Protein AF-A0A2V3W9K3-F1 (afdb_monomer_lite)

Sequence (77 aa):
MKLHYFIMGALLLAILTACEQKPTTATDKVVDKVNDALDRRPNEKVRDAAEDVSDAVKDASKEIQKGVEAVTEEMKK

Radius of gyration: 21.95 Å; chains: 1; bounding box: 43×47×56 Å

Foldseek 3Di:
DVVVVVVVVVVVVVVVVVPPPDPQDPVNVVVQVVCLVVVNDVPNVVVVVVVVVVVVVVVVVVVVVVVVVVVVVVVVD

Secondary structure (DSSP, 8-state):
-HHHHHHHHHHHHHHHHTT------HHHHHHHHHHHHTT-STTHHHHHHHHHHHHHHHHHHHHHHHHHHHHHHHHH-

pLDDT: mean 75.34, std 10.23, range [52.28, 90.69]

Structure (mmCIF, N/CA/C/O backbone):
data_AF-A0A2V3W9K3-F1
#
_entry.id   AF-A0A2V3W9K3-F1
#
loop_
_atom_site.group_PDB
_atom_site.id
_atom_site.type_symbol
_atom_site.label_atom_id
_atom_site.label_alt_id
_atom_site.label_comp_id
_atom_site.label_asym_id
_atom_site.label_entity_id
_atom_site.label_seq_id
_atom_site.pdbx_PDB_ins_code
_atom_site.Cartn_x
_atom_site.Cartn_y
_atom_site.Cartn_z
_atom_site.occupancy
_atom_site.B_iso_or_equiv
_atom_site.auth_seq_id
_atom_site.auth_comp_id
_atom_site.auth_asym_id
_atom_site.auth_atom_id
_atom_site.pdbx_PDB_model_num
ATOM 1 N N . MET A 1 1 ? -9.720 -32.000 -25.792 1.00 59.59 1 MET A N 1
ATOM 2 C CA . MET A 1 1 ? -9.989 -31.465 -24.434 1.00 59.59 1 MET A CA 1
ATOM 3 C C . MET A 1 1 ? -8.754 -31.479 -23.531 1.00 59.59 1 MET A C 1
ATOM 5 O O . MET A 1 1 ? -8.377 -30.419 -23.064 1.00 59.59 1 MET A O 1
ATOM 9 N N . LYS A 1 2 ? -8.061 -32.614 -23.339 1.00 57.50 2 LYS A N 1
ATOM 10 C CA . LYS A 1 2 ? -6.871 -32.723 -22.456 1.00 57.50 2 LYS A CA 1
ATOM 11 C C . LYS A 1 2 ? -5.692 -31.801 -22.818 1.00 57.50 2 LYS A C 1
ATOM 13 O O . LYS A 1 2 ? -5.053 -31.269 -21.922 1.00 57.50 2 LYS A O 1
ATOM 18 N N . LEU A 1 3 ? -5.461 -31.547 -24.110 1.00 72.75 3 LEU A N 1
ATOM 19 C CA . LEU A 1 3 ? -4.397 -30.644 -24.571 1.00 72.75 3 LEU A CA 1
ATOM 20 C C . LEU A 1 3 ? -4.690 -29.165 -24.257 1.00 72.75 3 LEU A C 1
ATOM 22 O O . LEU A 1 3 ? -3.782 -28.421 -23.906 1.00 72.75 3 LEU A O 1
ATOM 26 N N . HIS A 1 4 ? -5.959 -28.745 -24.309 1.00 71.12 4 HIS A N 1
ATOM 27 C CA . HIS A 1 4 ? -6.347 -27.370 -23.973 1.00 71.12 4 HIS A CA 1
ATOM 28 C C . HIS A 1 4 ? -6.210 -27.084 -22.475 1.00 71.12 4 HIS A C 1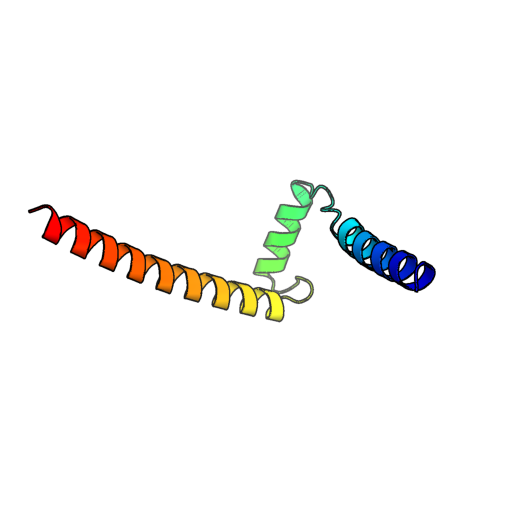
ATOM 30 O O . HIS A 1 4 ? -5.776 -25.997 -22.112 1.00 71.12 4 HIS A O 1
ATOM 36 N N . TYR A 1 5 ? -6.495 -28.069 -21.615 1.00 76.00 5 TYR A N 1
ATOM 37 C CA . TYR A 1 5 ? -6.240 -27.950 -20.175 1.00 76.00 5 TYR A CA 1
ATOM 38 C C . TYR A 1 5 ? -4.747 -27.809 -19.863 1.00 76.00 5 TYR A C 1
ATOM 40 O O . TYR A 1 5 ? -4.380 -27.030 -18.989 1.00 76.00 5 TYR A O 1
ATOM 48 N N . PHE A 1 6 ? -3.886 -28.497 -20.618 1.00 76.19 6 PHE A N 1
ATOM 49 C CA . PHE A 1 6 ? -2.434 -28.369 -20.479 1.00 76.19 6 PHE A CA 1
ATOM 50 C C . PHE A 1 6 ? -1.934 -26.970 -20.868 1.00 76.19 6 PHE A C 1
ATOM 52 O O . PHE A 1 6 ? -1.142 -26.374 -20.145 1.00 76.19 6 PHE A O 1
ATOM 59 N N . ILE A 1 7 ? -2.445 -26.418 -21.974 1.00 80.44 7 ILE A N 1
ATOM 60 C CA . ILE A 1 7 ? -2.085 -25.071 -22.446 1.00 80.44 7 ILE A CA 1
ATOM 61 C C . ILE A 1 7 ? -2.584 -23.994 -21.470 1.00 80.44 7 ILE A C 1
ATOM 63 O O . ILE A 1 7 ? -1.833 -23.085 -21.124 1.00 80.44 7 ILE A O 1
ATOM 67 N N . MET A 1 8 ? -3.821 -24.114 -20.977 1.00 76.75 8 MET A N 1
ATOM 68 C CA . MET A 1 8 ? -4.382 -23.168 -20.003 1.00 76.75 8 MET A CA 1
ATOM 69 C C . MET A 1 8 ? -3.654 -23.217 -18.653 1.00 76.75 8 MET A C 1
ATOM 71 O O . MET A 1 8 ? -3.407 -22.172 -18.055 1.00 76.75 8 MET A O 1
ATOM 75 N N . GLY A 1 9 ? -3.251 -24.408 -18.198 1.00 79.25 9 GLY A N 1
ATOM 76 C CA . GLY A 1 9 ? -2.445 -24.561 -16.985 1.00 79.25 9 GLY A CA 1
ATOM 77 C C . GLY A 1 9 ? -1.064 -23.911 -17.108 1.00 79.25 9 GLY A C 1
ATOM 78 O O . GLY A 1 9 ? -0.636 -23.202 -16.201 1.00 79.25 9 GLY A O 1
ATOM 79 N N . ALA A 1 10 ? -0.392 -24.087 -18.250 1.00 75.31 10 ALA A N 1
ATOM 80 C CA . ALA A 1 10 ? 0.918 -23.488 -18.501 1.00 75.31 10 ALA A CA 1
ATOM 81 C C . ALA A 1 10 ? 0.870 -21.950 -18.548 1.00 75.31 10 ALA A C 1
ATOM 83 O O . ALA A 1 10 ? 1.775 -21.294 -18.034 1.00 75.31 10 ALA A O 1
ATOM 84 N N . LEU A 1 11 ? -0.199 -21.370 -19.106 1.00 74.31 11 LEU A N 1
ATOM 85 C CA . LEU A 1 11 ? -0.377 -19.918 -19.156 1.00 74.31 11 LEU A CA 1
ATOM 86 C C . LEU A 1 11 ? -0.568 -19.316 -17.752 1.00 74.31 11 LEU A C 1
ATOM 88 O O . LEU A 1 11 ? 0.040 -18.300 -17.437 1.00 74.31 11 LEU A O 1
ATOM 92 N N . LEU A 1 12 ? -1.348 -19.970 -16.885 1.00 71.25 12 LEU A N 1
ATOM 93 C CA . LEU A 1 12 ? -1.542 -19.556 -15.487 1.00 71.25 12 LEU A CA 1
ATOM 94 C C . LEU A 1 12 ? -0.245 -19.617 -14.664 1.00 71.25 12 LEU A C 1
ATOM 96 O O . LEU A 1 12 ? 0.051 -18.693 -13.908 1.00 71.25 12 LEU A O 1
ATOM 100 N N . LEU A 1 13 ? 0.550 -20.674 -14.840 1.00 66.88 13 LEU A N 1
ATOM 101 C CA . LEU A 1 13 ? 1.853 -20.825 -14.181 1.00 66.88 13 LEU A CA 1
ATOM 102 C C . LEU A 1 13 ? 2.877 -19.781 -14.651 1.00 66.88 13 LEU A C 1
ATOM 104 O O . LEU A 1 13 ? 3.637 -19.272 -13.830 1.00 66.88 13 LEU A O 1
ATOM 108 N N . ALA A 1 14 ? 2.859 -19.408 -15.934 1.00 66.94 14 ALA A N 1
ATOM 109 C CA . ALA A 1 14 ? 3.742 -18.372 -16.472 1.00 66.94 14 ALA A CA 1
ATOM 110 C C . ALA A 1 14 ? 3.462 -16.977 -15.877 1.00 66.94 14 ALA A C 1
ATOM 112 O O . ALA A 1 14 ? 4.391 -16.196 -15.665 1.00 66.94 14 ALA A O 1
ATOM 113 N N . ILE A 1 15 ? 2.197 -16.673 -15.557 1.00 64.38 15 ILE A N 1
ATOM 114 C CA . ILE A 1 15 ? 1.813 -15.404 -14.915 1.00 64.38 15 ILE A CA 1
ATOM 115 C C . ILE A 1 15 ? 2.325 -15.351 -13.465 1.00 64.38 15 ILE A C 1
ATOM 117 O O . ILE A 1 15 ? 2.754 -14.296 -13.007 1.00 64.38 15 ILE A O 1
ATOM 121 N N . LEU A 1 16 ? 2.357 -16.487 -12.758 1.00 61.84 16 LEU A N 1
ATOM 122 C CA . LEU A 1 16 ? 2.880 -16.571 -11.387 1.00 61.84 16 LEU A CA 1
ATOM 123 C C . LEU A 1 16 ? 4.407 -16.409 -11.327 1.00 61.84 16 LEU A C 1
ATOM 125 O O . LEU A 1 16 ? 4.913 -15.754 -10.419 1.00 61.84 16 LEU A O 1
ATOM 129 N N . THR A 1 17 ? 5.150 -16.938 -12.307 1.00 60.19 17 THR A N 1
ATOM 130 C CA . THR A 1 17 ? 6.614 -16.750 -12.388 1.00 60.19 17 THR A CA 1
ATOM 131 C C . THR A 1 17 ? 7.028 -15.322 -12.751 1.00 60.19 17 THR A C 1
ATOM 133 O O . THR A 1 17 ? 8.164 -14.935 -12.508 1.00 60.19 17 THR A O 1
ATOM 136 N N . ALA A 1 18 ? 6.115 -14.507 -13.293 1.00 59.88 18 ALA A N 1
ATOM 137 C CA . ALA A 1 18 ? 6.358 -13.084 -13.534 1.00 59.88 18 ALA A CA 1
ATOM 138 C C . ALA A 1 18 ? 6.259 -12.225 -12.254 1.00 59.88 18 ALA A C 1
ATOM 140 O O . ALA A 1 18 ? 6.622 -11.051 -12.278 1.00 59.88 18 ALA A O 1
ATOM 141 N N . CYS A 1 19 ? 5.829 -12.803 -11.125 1.00 58.75 19 CYS A N 1
ATOM 142 C CA . CYS A 1 19 ? 5.877 -12.182 -9.799 1.00 58.75 19 CYS A CA 1
ATOM 143 C C . CYS A 1 19 ? 7.191 -12.485 -9.056 1.00 58.75 19 CYS A C 1
ATOM 145 O O . CYS A 1 19 ? 7.203 -12.639 -7.835 1.00 58.75 19 CYS A O 1
ATOM 147 N N . GLU A 1 20 ? 8.312 -12.565 -9.771 1.00 52.28 20 GLU A N 1
ATOM 148 C CA . GLU A 1 20 ? 9.628 -12.602 -9.140 1.00 52.28 20 GLU A CA 1
ATOM 149 C C . GLU A 1 20 ? 9.935 -11.207 -8.565 1.00 52.28 20 GLU A C 1
ATOM 151 O O . GLU A 1 20 ? 10.336 -10.280 -9.274 1.00 52.28 20 GLU A O 1
ATOM 156 N N . GLN A 1 21 ? 9.686 -11.021 -7.264 1.00 58.66 21 GLN A N 1
ATOM 157 C CA . GLN A 1 21 ? 10.134 -9.839 -6.529 1.00 58.66 21 GLN A CA 1
ATOM 158 C C . GLN A 1 21 ? 11.664 -9.842 -6.518 1.00 58.66 21 GLN A C 1
ATOM 160 O O . GLN A 1 21 ? 12.293 -10.496 -5.686 1.00 58.66 21 GLN A O 1
ATOM 165 N N . LYS A 1 22 ? 12.269 -9.105 -7.457 1.00 59.81 22 LYS A N 1
ATOM 166 C CA . LYS A 1 22 ? 13.706 -8.821 -7.430 1.00 59.81 22 LYS A CA 1
ATOM 167 C C . LYS A 1 22 ? 14.093 -8.337 -6.027 1.00 59.81 22 LYS A C 1
ATOM 169 O O . LYS A 1 22 ? 13.393 -7.472 -5.487 1.00 59.81 22 LYS A O 1
ATOM 174 N N . PRO A 1 23 ? 15.191 -8.844 -5.439 1.00 52.31 23 PRO A N 1
ATOM 175 C CA . PRO A 1 23 ? 15.688 -8.328 -4.174 1.00 52.31 23 PRO A CA 1
ATOM 176 C C . PRO A 1 23 ? 16.053 -6.855 -4.380 1.00 52.31 23 PRO A C 1
ATOM 178 O O . PRO A 1 23 ? 17.038 -6.531 -5.036 1.00 52.31 23 PRO A O 1
ATOM 181 N N . THR A 1 24 ? 15.205 -5.959 -3.881 1.00 58.78 24 THR A N 1
ATOM 182 C CA . THR A 1 24 ? 15.447 -4.516 -3.921 1.00 58.78 24 THR A CA 1
ATOM 183 C C . THR A 1 24 ? 16.560 -4.207 -2.931 1.00 58.78 24 THR A C 1
ATOM 185 O O . THR A 1 24 ? 16.427 -4.441 -1.726 1.00 58.78 24 THR A O 1
ATOM 188 N N . THR A 1 25 ? 17.688 -3.713 -3.436 1.00 66.38 25 THR A N 1
ATOM 189 C CA . THR A 1 25 ? 18.831 -3.329 -2.603 1.00 66.38 25 THR A CA 1
ATOM 190 C C . THR A 1 25 ? 18.445 -2.096 -1.780 1.00 66.38 25 THR A C 1
ATOM 192 O O . THR A 1 25 ? 17.576 -1.319 -2.177 1.00 66.38 25 THR A O 1
ATOM 195 N N . ALA A 1 26 ? 19.085 -1.865 -0.630 1.00 65.19 26 ALA A N 1
ATOM 196 C CA . ALA A 1 26 ? 18.838 -0.664 0.181 1.00 65.19 26 ALA A CA 1
ATOM 197 C C . ALA A 1 26 ? 18.971 0.641 -0.636 1.00 65.19 26 ALA A C 1
ATOM 199 O O . ALA A 1 26 ? 18.194 1.572 -0.440 1.00 65.19 26 ALA A O 1
ATOM 200 N N . THR A 1 27 ? 19.891 0.671 -1.605 1.00 67.62 27 THR A N 1
ATOM 201 C CA . THR A 1 27 ? 20.073 1.772 -2.562 1.00 67.62 27 THR A CA 1
ATOM 202 C C . THR A 1 27 ? 18.855 1.981 -3.462 1.00 67.62 27 THR A C 1
ATOM 204 O O . THR A 1 27 ? 18.445 3.120 -3.668 1.00 67.62 27 THR A O 1
ATOM 207 N N . ASP A 1 28 ? 18.227 0.903 -3.936 1.00 66.25 28 ASP A N 1
ATOM 208 C CA . ASP A 1 28 ? 17.054 0.981 -4.812 1.00 66.25 28 ASP A CA 1
ATOM 209 C C . ASP A 1 28 ? 15.868 1.616 -4.082 1.00 66.25 28 ASP A C 1
ATOM 211 O O . ASP A 1 28 ? 15.153 2.426 -4.659 1.00 66.25 28 ASP A O 1
ATOM 215 N N . LYS A 1 29 ? 15.705 1.335 -2.782 1.00 70.19 29 LYS A N 1
ATOM 216 C CA . LYS A 1 29 ? 14.662 1.958 -1.948 1.00 70.19 29 LYS A CA 1
ATOM 217 C C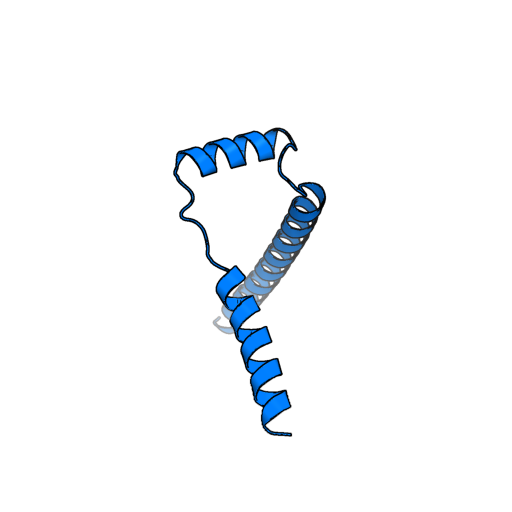 . LYS A 1 29 ? 14.874 3.459 -1.756 1.00 70.19 29 LYS A C 1
ATOM 219 O O . LYS A 1 29 ? 13.903 4.205 -1.667 1.00 70.19 29 LYS A O 1
ATOM 224 N N . VAL A 1 30 ? 16.126 3.905 -1.656 1.00 73.31 30 VAL A N 1
ATOM 225 C CA . VAL A 1 30 ? 16.446 5.335 -1.521 1.00 73.31 30 VAL A CA 1
ATOM 226 C C . VAL A 1 30 ? 16.189 6.058 -2.839 1.00 73.31 30 VAL A C 1
ATOM 228 O O . VAL A 1 30 ? 15.542 7.099 -2.839 1.00 73.31 30 VAL A O 1
ATOM 231 N N . VAL A 1 31 ? 16.638 5.488 -3.959 1.00 77.31 31 VAL A N 1
ATOM 232 C CA . VAL A 1 31 ? 16.388 6.037 -5.300 1.00 77.31 31 VAL A CA 1
ATOM 233 C C . VAL A 1 31 ? 14.891 6.098 -5.593 1.00 77.31 31 VAL A C 1
ATOM 235 O O . VAL A 1 31 ? 14.409 7.098 -6.111 1.00 77.31 31 VAL A O 1
ATOM 238 N N . ASP A 1 32 ? 14.149 5.062 -5.215 1.00 73.94 32 ASP A N 1
ATOM 239 C CA . ASP A 1 32 ? 12.704 4.999 -5.396 1.00 73.94 32 ASP A CA 1
ATOM 240 C C . ASP A 1 32 ? 11.978 6.082 -4.585 1.00 73.94 32 ASP A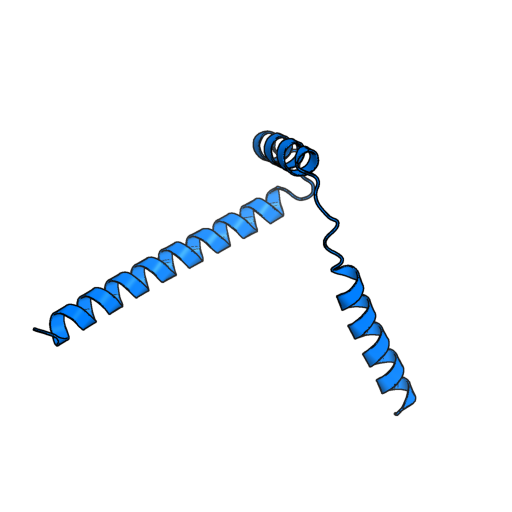 C 1
ATOM 242 O O . ASP A 1 32 ? 11.158 6.788 -5.156 1.00 73.94 32 ASP A O 1
ATOM 246 N N . LYS A 1 33 ? 12.356 6.317 -3.317 1.00 73.56 33 LYS A N 1
ATOM 247 C CA . LYS A 1 33 ? 11.830 7.438 -2.507 1.00 73.56 33 LYS A CA 1
ATOM 248 C C . LYS A 1 33 ? 12.183 8.817 -3.061 1.00 73.56 33 LYS A C 1
ATOM 250 O O . LYS A 1 33 ? 11.393 9.746 -2.952 1.00 73.56 33 LYS A O 1
ATOM 255 N N . VAL A 1 34 ? 13.387 8.978 -3.606 1.00 76.00 34 VAL A N 1
ATOM 256 C CA . VAL A 1 34 ? 13.791 10.245 -4.231 1.00 76.00 34 VAL A CA 1
ATOM 257 C C . VAL A 1 34 ? 12.998 10.478 -5.512 1.00 76.00 34 VAL A C 1
ATOM 259 O O . VAL A 1 34 ? 12.589 11.602 -5.772 1.00 76.00 34 VAL A O 1
ATOM 262 N N . ASN A 1 35 ? 12.764 9.433 -6.303 1.00 72.81 35 ASN A N 1
ATOM 263 C CA . ASN A 1 35 ? 11.937 9.539 -7.497 1.00 72.81 35 ASN A CA 1
ATOM 264 C C . ASN A 1 35 ? 10.467 9.787 -7.155 1.00 72.81 35 ASN A C 1
ATOM 266 O O . ASN A 1 35 ? 9.841 10.526 -7.899 1.00 72.81 35 ASN A O 1
ATOM 270 N N . ASP A 1 36 ? 9.964 9.227 -6.054 1.00 71.88 36 ASP A N 1
ATOM 271 C CA . ASP A 1 36 ? 8.622 9.479 -5.501 1.00 71.88 36 ASP A CA 1
ATOM 272 C C . ASP A 1 36 ? 8.434 10.964 -5.200 1.00 71.88 36 ASP A C 1
ATOM 274 O O . ASP A 1 36 ? 7.600 11.649 -5.770 1.00 71.88 36 ASP A O 1
ATOM 278 N N . ALA A 1 37 ? 9.351 11.522 -4.407 1.00 72.06 37 ALA A N 1
ATOM 279 C CA . ALA A 1 37 ? 9.328 12.936 -4.049 1.00 72.06 37 ALA A CA 1
ATOM 280 C C . ALA A 1 37 ? 9.534 13.890 -5.243 1.00 72.06 37 ALA A C 1
ATOM 282 O O . ALA A 1 37 ? 9.334 15.096 -5.106 1.00 72.06 37 ALA A O 1
ATOM 283 N N . LEU A 1 38 ? 10.005 13.380 -6.384 1.00 78.56 38 LEU A N 1
ATOM 284 C CA . LEU A 1 38 ? 10.245 14.153 -7.601 1.00 78.56 38 LEU A CA 1
ATOM 285 C C . LEU A 1 38 ? 9.228 13.842 -8.717 1.00 78.56 38 LEU A C 1
ATOM 287 O O . LEU A 1 38 ? 9.436 14.337 -9.828 1.00 78.56 38 LEU A O 1
ATOM 291 N N . ASP A 1 39 ? 8.192 13.031 -8.466 1.00 75.88 39 ASP A N 1
ATOM 292 C CA . ASP A 1 39 ? 7.222 12.516 -9.455 1.00 75.88 39 ASP A CA 1
ATOM 293 C C . ASP A 1 39 ? 7.882 11.846 -10.680 1.00 75.88 39 ASP A C 1
ATOM 295 O O . ASP A 1 39 ? 7.408 11.910 -11.820 1.00 75.88 39 ASP A O 1
ATOM 299 N N . ARG A 1 40 ? 9.050 11.230 -10.479 1.00 76.06 40 ARG A N 1
ATOM 300 C CA . ARG A 1 40 ? 9.865 10.599 -11.535 1.00 76.06 40 ARG A CA 1
ATOM 301 C C . ARG A 1 40 ? 9.680 9.092 -11.613 1.00 76.06 40 ARG A C 1
ATOM 303 O O . ARG A 1 40 ? 10.350 8.443 -12.423 1.00 76.06 40 ARG A O 1
ATOM 310 N N . ARG A 1 41 ? 8.821 8.508 -10.777 1.00 74.38 41 ARG A N 1
ATOM 311 C CA . ARG A 1 41 ? 8.583 7.066 -10.805 1.00 74.38 41 ARG A CA 1
ATOM 312 C C . ARG A 1 41 ? 7.783 6.676 -12.044 1.00 74.38 41 ARG A C 1
ATOM 314 O O . ARG A 1 41 ? 6.917 7.418 -12.515 1.00 74.38 41 ARG A O 1
ATOM 321 N N . PRO A 1 42 ? 8.054 5.485 -12.599 1.00 70.38 42 PRO A N 1
ATOM 322 C CA . PRO A 1 42 ? 7.238 4.966 -13.679 1.00 70.38 42 PRO A CA 1
ATOM 323 C C . PRO A 1 42 ? 5.792 4.799 -13.192 1.00 70.38 42 PRO A C 1
ATOM 325 O O . PRO A 1 42 ? 5.543 4.151 -12.177 1.00 70.38 42 PRO A O 1
ATOM 328 N N . ASN A 1 43 ? 4.849 5.351 -13.959 1.00 71.44 43 ASN A N 1
ATOM 329 C CA . ASN A 1 43 ? 3.406 5.308 -13.700 1.00 71.44 43 ASN A CA 1
ATOM 330 C C . ASN A 1 43 ? 2.937 5.994 -12.402 1.00 71.44 43 ASN A C 1
ATOM 332 O O . ASN A 1 43 ? 1.909 5.581 -11.872 1.00 71.44 43 ASN A O 1
ATOM 336 N N . GLU A 1 44 ? 3.616 7.044 -11.924 1.00 68.38 44 GLU A N 1
ATOM 337 C CA . GLU A 1 44 ? 3.295 7.706 -10.642 1.00 68.38 44 GLU A CA 1
ATOM 338 C C . GLU A 1 44 ? 1.808 8.027 -10.450 1.00 68.38 44 GLU A C 1
ATOM 340 O O . GLU A 1 44 ? 1.204 7.576 -9.492 1.00 68.38 44 GLU A O 1
ATOM 345 N N . LYS A 1 45 ? 1.146 8.622 -11.449 1.00 73.94 45 LYS A N 1
ATOM 346 C CA . LYS A 1 45 ? -0.296 8.937 -11.378 1.00 73.94 45 LYS A CA 1
ATOM 347 C C . LYS A 1 45 ? -1.200 7.734 -11.081 1.00 73.94 45 LYS A C 1
ATOM 349 O O . LYS A 1 45 ? -2.282 7.891 -10.527 1.00 73.94 45 LYS A O 1
ATOM 354 N N . VAL A 1 46 ? -0.805 6.540 -11.527 1.00 76.75 46 VAL A N 1
ATOM 355 C CA . VAL A 1 46 ? -1.542 5.296 -11.250 1.00 76.75 46 VAL A CA 1
ATOM 356 C C . VAL A 1 46 ? -1.263 4.825 -9.826 1.00 76.75 46 VAL A C 1
ATOM 358 O O . VAL A 1 46 ? -2.147 4.261 -9.186 1.00 76.75 46 VAL A O 1
ATOM 361 N N . ARG A 1 47 ? -0.041 5.049 -9.339 1.00 77.06 47 ARG A N 1
ATOM 362 C CA . ARG A 1 47 ? 0.373 4.721 -7.976 1.00 77.06 47 ARG A CA 1
ATOM 363 C C . ARG A 1 47 ? -0.297 5.647 -6.972 1.00 77.06 47 ARG A C 1
ATOM 365 O O . ARG A 1 47 ? -0.926 5.122 -6.066 1.00 77.06 47 ARG A O 1
ATOM 372 N N . ASP A 1 48 ? -0.294 6.953 -7.217 1.00 81.00 48 ASP A N 1
ATOM 373 C CA . ASP A 1 48 ? -0.997 7.947 -6.401 1.00 81.00 48 ASP A CA 1
ATOM 374 C C . ASP A 1 48 ? -2.480 7.604 -6.283 1.00 81.00 48 ASP A C 1
ATOM 376 O O . ASP A 1 48 ? -3.017 7.488 -5.188 1.00 81.00 48 ASP A O 1
ATOM 380 N N . ALA A 1 49 ? -3.139 7.320 -7.413 1.00 78.56 49 ALA A N 1
ATOM 381 C CA . ALA A 1 49 ? -4.544 6.922 -7.404 1.00 78.56 49 ALA A CA 1
ATOM 382 C C . ALA A 1 49 ? -4.786 5.625 -6.607 1.00 78.56 49 ALA A C 1
ATOM 384 O O . ALA A 1 49 ? -5.832 5.468 -5.979 1.00 78.56 49 ALA A O 1
ATOM 385 N N . ALA A 1 50 ? -3.844 4.676 -6.630 1.00 80.00 50 ALA A N 1
ATOM 386 C CA . ALA A 1 50 ? -3.943 3.456 -5.834 1.00 80.00 50 ALA A CA 1
ATOM 387 C C . ALA A 1 50 ? -3.706 3.717 -4.336 1.00 80.00 50 ALA A C 1
ATOM 389 O O . ALA A 1 50 ? -4.372 3.097 -3.502 1.00 80.00 50 ALA A O 1
ATOM 390 N N . GLU A 1 51 ? -2.788 4.621 -3.993 1.00 79.50 51 GLU A N 1
ATOM 391 C CA . GLU A 1 51 ? -2.499 5.037 -2.619 1.00 79.50 51 GLU A CA 1
ATOM 392 C C . GLU A 1 51 ? -3.684 5.803 -2.011 1.00 79.50 51 GLU A C 1
ATOM 394 O O . GLU A 1 51 ? -4.151 5.415 -0.938 1.00 79.50 51 GLU A O 1
ATOM 399 N N . ASP A 1 52 ? -4.277 6.750 -2.746 1.00 86.50 52 ASP A N 1
ATOM 400 C CA . ASP A 1 52 ? -5.492 7.479 -2.349 1.00 86.50 52 ASP A CA 1
ATOM 401 C C . ASP A 1 52 ? -6.661 6.528 -2.054 1.00 86.50 52 ASP A C 1
ATOM 403 O O . ASP A 1 52 ? -7.341 6.634 -1.029 1.00 86.50 52 ASP A O 1
ATOM 407 N N . VAL A 1 53 ? -6.894 5.553 -2.940 1.00 86.56 53 VAL A N 1
ATOM 408 C CA . VAL A 1 53 ? -7.951 4.548 -2.748 1.00 86.56 53 VAL A CA 1
ATOM 409 C C . VAL A 1 53 ? -7.660 3.678 -1.524 1.00 86.56 53 VAL A C 1
ATOM 411 O O . VAL A 1 53 ? -8.562 3.409 -0.728 1.00 86.56 53 VAL A O 1
ATOM 414 N N . SER A 1 54 ? -6.413 3.235 -1.356 1.00 85.94 54 SER A N 1
ATOM 415 C CA . SER A 1 54 ? -5.990 2.436 -0.201 1.00 85.94 54 SER A CA 1
ATOM 416 C C . SER A 1 54 ? -6.229 3.179 1.114 1.00 85.94 54 SER A C 1
ATOM 418 O O . SER A 1 54 ? -6.729 2.591 2.077 1.00 85.94 54 SER A O 1
ATOM 420 N N . ASP A 1 55 ? -5.879 4.459 1.172 1.00 89.69 55 ASP A N 1
ATOM 421 C CA . ASP A 1 55 ? -5.989 5.241 2.397 1.00 89.69 55 ASP A CA 1
ATOM 422 C C . ASP A 1 55 ? -7.444 5.594 2.723 1.00 89.69 55 ASP A C 1
ATOM 424 O O . ASP A 1 55 ? -7.856 5.423 3.873 1.00 89.69 55 ASP A O 1
ATOM 428 N N . ALA A 1 56 ? -8.274 5.892 1.717 1.00 87.94 56 ALA A N 1
ATOM 429 C CA . ALA A 1 56 ? -9.720 6.035 1.902 1.00 87.94 56 ALA A CA 1
ATOM 430 C C . ALA A 1 56 ? -10.369 4.758 2.475 1.00 87.94 56 ALA A C 1
ATOM 432 O O . ALA A 1 56 ? -11.209 4.820 3.376 1.00 87.94 56 ALA A O 1
ATOM 433 N N . VAL A 1 57 ? -9.953 3.580 1.995 1.00 89.19 57 VAL A N 1
ATOM 434 C CA . VAL A 1 57 ? -10.436 2.290 2.516 1.00 89.19 57 VAL A CA 1
ATOM 435 C C . VAL A 1 57 ? -9.976 2.061 3.957 1.00 89.19 57 VAL A C 1
ATOM 437 O O . VAL A 1 57 ? -10.767 1.604 4.787 1.00 89.19 57 VAL A O 1
ATOM 440 N N . LYS A 1 58 ? -8.718 2.381 4.290 1.00 89.62 58 LYS A N 1
ATOM 441 C CA . LYS A 1 58 ? -8.211 2.256 5.667 1.00 89.62 58 LYS A CA 1
ATOM 442 C C . LYS A 1 58 ? -8.958 3.163 6.633 1.00 89.62 58 LYS A C 1
ATOM 444 O O . LYS A 1 58 ? -9.254 2.727 7.744 1.00 89.62 58 LYS A O 1
ATOM 449 N N . ASP A 1 59 ? -9.249 4.395 6.239 1.00 90.69 59 ASP A N 1
ATOM 450 C CA . ASP A 1 59 ? -9.943 5.342 7.106 1.00 90.69 59 ASP A CA 1
ATOM 451 C C . ASP A 1 59 ? -11.393 4.920 7.344 1.00 90.69 59 ASP A C 1
ATOM 453 O O . ASP A 1 59 ? -11.815 4.844 8.501 1.00 90.69 59 ASP A O 1
ATOM 457 N N . ALA A 1 60 ? -12.101 4.486 6.296 1.00 86.94 60 ALA A N 1
ATOM 458 C CA . ALA A 1 60 ? -13.426 3.884 6.439 1.00 86.94 60 ALA A CA 1
ATOM 459 C C . ALA A 1 60 ? -13.400 2.647 7.359 1.00 86.94 60 ALA A C 1
ATOM 461 O O . ALA A 1 60 ? -14.244 2.493 8.244 1.00 86.94 60 ALA A O 1
ATOM 462 N N . SER A 1 61 ? -12.394 1.778 7.209 1.00 87.44 61 SER A N 1
ATOM 463 C CA . SER A 1 61 ? -12.239 0.595 8.062 1.00 87.44 61 SER A CA 1
ATOM 464 C C . SER A 1 61 ? -11.973 0.956 9.526 1.00 87.44 61 SER A C 1
ATOM 466 O O . SER A 1 61 ? -12.509 0.297 10.419 1.00 87.44 61 SER A O 1
ATOM 468 N N . LYS A 1 62 ? -11.161 1.985 9.799 1.00 90.44 62 LYS A N 1
ATOM 469 C CA . LYS A 1 62 ? -10.896 2.457 11.167 1.00 90.44 62 LYS A CA 1
ATOM 470 C C . LYS A 1 62 ? -12.146 3.039 11.816 1.00 90.44 62 LYS A C 1
ATOM 472 O O . LYS A 1 62 ? -12.346 2.845 13.012 1.00 90.44 62 LYS A O 1
ATOM 477 N N . GLU A 1 63 ? -12.966 3.763 11.062 1.00 89.50 63 GLU A N 1
ATOM 478 C CA . GLU A 1 63 ? -14.205 4.346 11.576 1.00 89.50 63 GLU A CA 1
ATOM 479 C C . GLU A 1 63 ? -15.218 3.258 11.954 1.00 89.50 63 GLU A C 1
ATOM 481 O O . GLU A 1 63 ? -15.770 3.282 13.055 1.00 89.50 63 GLU A O 1
ATOM 486 N N . ILE A 1 64 ? -15.362 2.234 11.105 1.00 86.31 64 ILE A N 1
ATOM 487 C CA . ILE A 1 64 ? -16.173 1.048 11.409 1.00 86.31 64 ILE A CA 1
ATOM 488 C C . ILE A 1 64 ? -15.6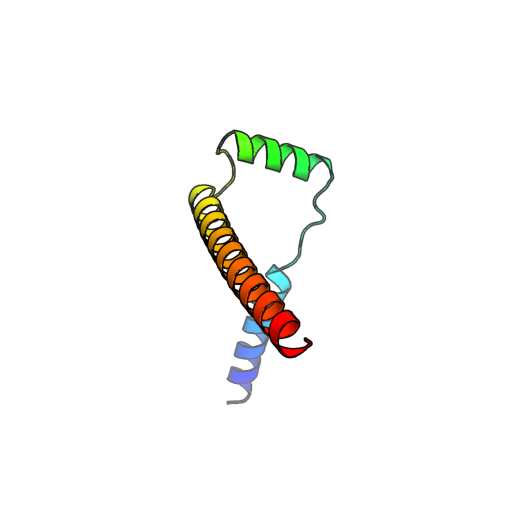46 0.340 12.660 1.00 86.31 64 ILE A C 1
ATOM 490 O O . ILE A 1 64 ? -16.427 0.023 13.555 1.00 86.31 64 ILE A O 1
ATOM 494 N N . GLN A 1 65 ? -14.331 0.114 12.753 1.00 89.81 65 GLN A N 1
ATOM 495 C CA . GLN A 1 65 ? -13.736 -0.565 13.904 1.00 89.81 65 GLN A CA 1
ATOM 496 C C . GLN A 1 65 ? -13.995 0.203 15.207 1.00 89.81 65 GLN A C 1
ATOM 498 O O . GLN A 1 65 ? -14.430 -0.397 16.186 1.00 89.81 65 GLN A O 1
ATOM 503 N N . LYS A 1 66 ? -13.816 1.529 15.205 1.00 88.81 66 LYS A N 1
ATOM 504 C CA . LYS A 1 66 ? -14.138 2.378 16.362 1.00 88.81 66 LYS A CA 1
ATOM 505 C C . LYS A 1 66 ? -15.614 2.301 16.746 1.00 88.81 66 LYS A C 1
ATOM 507 O O . LYS A 1 66 ? -15.927 2.242 17.931 1.00 88.81 66 LYS A O 1
ATOM 512 N N . GLY A 1 67 ? -16.516 2.289 15.764 1.00 87.19 67 GLY A N 1
ATOM 513 C CA . GLY A 1 67 ? -17.950 2.128 16.007 1.00 87.19 67 GLY A CA 1
ATOM 514 C C . GLY A 1 67 ? -18.283 0.779 16.651 1.00 87.19 67 GLY A C 1
ATOM 515 O O . GLY A 1 67 ? -19.042 0.725 17.615 1.00 87.19 67 GLY A O 1
ATOM 516 N N . VAL A 1 68 ? -17.667 -0.304 16.173 1.00 86.44 68 VAL A N 1
ATOM 517 C CA . VAL A 1 68 ? -17.827 -1.649 16.746 1.00 86.44 68 VAL A CA 1
ATOM 518 C C . VAL A 1 68 ? -17.259 -1.730 18.163 1.00 86.44 68 VAL A C 1
ATOM 520 O O . VAL A 1 68 ? -17.911 -2.290 19.043 1.00 86.44 68 VAL A O 1
ATOM 523 N N . GLU A 1 69 ? -16.078 -1.160 18.410 1.00 89.50 69 GLU A N 1
ATOM 524 C CA . GLU A 1 69 ? -15.472 -1.095 19.745 1.00 89.50 69 GLU A CA 1
ATOM 525 C C . GLU A 1 69 ? -16.366 -0.318 20.721 1.00 89.50 69 GLU A C 1
ATOM 527 O O . GLU A 1 69 ? -16.647 -0.815 21.809 1.00 89.50 69 GLU A O 1
ATOM 532 N N . ALA A 1 70 ? -16.906 0.835 20.312 1.00 86.94 70 ALA A N 1
ATOM 533 C CA . ALA A 1 70 ? -17.823 1.623 21.134 1.00 86.94 70 ALA A CA 1
ATOM 534 C C . ALA A 1 70 ? -19.110 0.854 21.485 1.00 86.94 70 ALA A C 1
ATOM 536 O O . ALA A 1 70 ? -19.512 0.823 22.645 1.00 86.94 70 ALA A O 1
ATOM 537 N N . VAL A 1 71 ? -19.731 0.178 20.511 1.00 85.69 71 VAL A N 1
ATOM 538 C CA . VAL A 1 71 ? -20.927 -0.652 20.754 1.00 85.69 71 VAL A CA 1
ATOM 539 C C . VAL A 1 71 ? -20.607 -1.835 21.671 1.00 85.69 71 VAL A C 1
ATOM 541 O O . VAL A 1 71 ? -21.398 -2.173 22.547 1.00 85.69 71 VAL A O 1
ATOM 544 N N . THR A 1 72 ? -19.439 -2.455 21.501 1.00 86.69 72 THR A N 1
ATOM 545 C CA . THR A 1 72 ? -19.012 -3.596 22.322 1.00 86.69 72 THR A CA 1
ATOM 546 C C . THR A 1 72 ? -18.775 -3.187 23.776 1.00 86.69 72 THR A C 1
ATOM 548 O O . THR A 1 72 ? -19.152 -3.928 24.684 1.00 86.69 72 THR A O 1
ATOM 551 N N . GLU A 1 73 ? -18.180 -2.017 24.009 1.00 86.56 73 GLU A N 1
ATOM 552 C CA . GLU A 1 73 ? -17.959 -1.482 25.356 1.00 86.56 73 GLU A CA 1
ATOM 553 C C . GLU A 1 73 ? -19.276 -1.071 26.033 1.00 86.56 73 GLU A C 1
ATOM 555 O O . GLU A 1 73 ? -19.468 -1.368 27.211 1.00 86.56 73 GLU A O 1
ATOM 560 N N . GLU A 1 74 ? -20.228 -0.493 25.291 1.00 79.38 74 GLU A N 1
ATOM 561 C CA . GLU A 1 74 ? -21.577 -0.199 25.803 1.00 79.38 74 GLU A CA 1
ATOM 562 C C . GLU A 1 74 ? -22.361 -1.478 26.161 1.00 79.38 74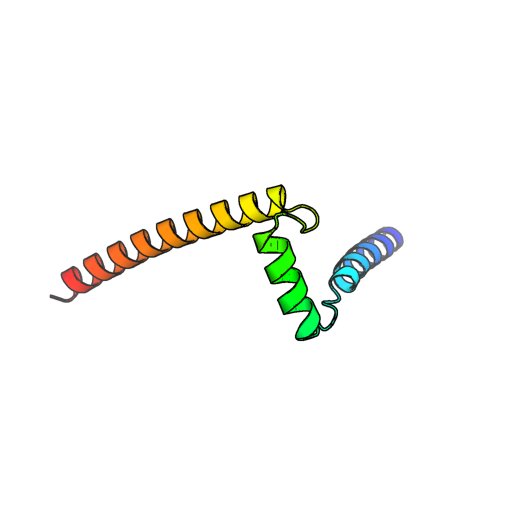 GLU A C 1
ATOM 564 O O . GLU A 1 74 ? -23.084 -1.492 27.150 1.00 79.38 74 GLU A O 1
ATOM 569 N N . MET A 1 75 ? -22.192 -2.580 25.418 1.00 68.75 75 MET A N 1
ATOM 570 C CA . MET A 1 75 ? -22.836 -3.872 25.725 1.00 68.75 75 MET A CA 1
ATOM 571 C C . MET A 1 75 ? -22.190 -4.638 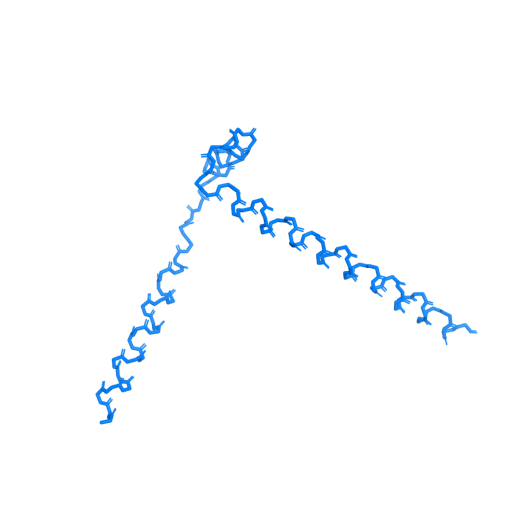26.890 1.00 68.75 75 MET A C 1
ATOM 573 O O . MET A 1 75 ? -22.793 -5.571 27.422 1.00 68.75 75 MET A O 1
ATOM 577 N N . LYS A 1 76 ? -20.948 -4.301 27.253 1.00 77.06 76 LYS A N 1
ATOM 578 C CA . LYS A 1 76 ? -20.217 -4.915 28.374 1.00 77.06 76 LYS A CA 1
ATOM 579 C C . LYS A 1 76 ? -20.547 -4.287 29.729 1.00 77.06 76 LYS A C 1
ATOM 581 O O . LYS A 1 76 ? -20.153 -4.856 30.749 1.00 77.06 76 LYS A O 1
ATOM 586 N N . LYS A 1 77 ? -21.185 -3.118 29.728 1.00 62.16 77 LYS A N 1
ATOM 587 C CA . LYS A 1 77 ? -21.546 -2.345 30.915 1.00 62.16 77 LYS A CA 1
ATOM 588 C C . LYS A 1 77 ? -22.922 -2.741 31.443 1.00 62.16 77 LYS A C 1
ATOM 590 O O . LYS A 1 77 ? -23.066 -2.734 32.685 1.00 62.16 77 LYS A O 1
#